Protein AF-A0A6A6Q3T5-F1 (afdb_monomer)

Sequence (100 aa):
MRSLRLYATFSRARSLKDKGPVLTLEQFLQKQRVLGFWREIMREVHKIPPSSTRQEMREFARTEFERNRHLKDLDHIRYLVATGKTQLDSMRRYVEQIAR

Mean predicted aligned error: 8.77 Å

Structure (mmCIF, N/CA/C/O backbone):
data_AF-A0A6A6Q3T5-F1
#
_entry.id   AF-A0A6A6Q3T5-F1
#
loop_
_atom_site.group_PDB
_atom_site.id
_atom_site.type_symbol
_atom_site.label_atom_id
_atom_site.label_alt_id
_atom_site.label_comp_id
_atom_site.label_asym_id
_atom_site.label_entity_id
_atom_site.label_seq_id
_atom_site.pdbx_PDB_ins_code
_atom_site.Cartn_x
_atom_site.Cartn_y
_atom_site.Cartn_z
_atom_site.occupancy
_atom_site.B_iso_or_equiv
_atom_site.auth_seq_id
_atom_site.auth_comp_id
_atom_site.auth_asym_id
_atom_site.auth_atom_id
_atom_site.pdbx_PDB_model_num
ATOM 1 N N . MET A 1 1 ? -4.846 -54.202 21.605 1.00 45.22 1 MET A N 1
ATOM 2 C CA . MET A 1 1 ? -4.486 -52.765 21.592 1.00 45.22 1 MET A CA 1
ATOM 3 C C . MET A 1 1 ? -5.281 -52.059 20.498 1.00 45.22 1 MET A C 1
ATOM 5 O O . MET A 1 1 ? -5.028 -52.306 19.327 1.00 45.22 1 MET A O 1
ATOM 9 N N . ARG A 1 2 ? -6.296 -51.253 20.846 1.00 45.62 2 ARG A N 1
ATOM 10 C CA . ARG A 1 2 ? -7.074 -50.481 19.859 1.00 45.62 2 ARG A CA 1
ATOM 11 C C . ARG A 1 2 ? -6.302 -49.209 19.502 1.00 45.62 2 ARG A C 1
ATOM 13 O O . ARG A 1 2 ? -6.173 -48.316 20.329 1.00 45.62 2 ARG A O 1
ATOM 20 N N . SER A 1 3 ? -5.772 -49.154 18.283 1.00 56.00 3 SER A N 1
ATOM 21 C CA . SER A 1 3 ? -5.197 -47.941 17.699 1.00 56.00 3 SER A CA 1
ATOM 22 C C . SER A 1 3 ? -6.325 -46.946 17.414 1.00 56.00 3 SER A C 1
ATOM 24 O O . SER A 1 3 ? -7.179 -47.195 16.563 1.00 56.00 3 SER A O 1
ATOM 26 N N . LEU A 1 4 ? -6.350 -45.831 18.145 1.00 57.62 4 LEU A N 1
ATOM 27 C CA . LEU A 1 4 ? -7.195 -44.687 17.816 1.00 57.62 4 LEU A CA 1
ATOM 28 C C . LEU A 1 4 ? -6.548 -43.947 16.640 1.00 57.62 4 LEU A C 1
ATOM 30 O O . LEU A 1 4 ? -5.618 -43.163 16.821 1.00 57.62 4 LEU A O 1
ATOM 34 N N . ARG A 1 5 ? -7.028 -44.208 15.421 1.00 60.28 5 ARG A N 1
ATOM 35 C CA . ARG A 1 5 ? -6.725 -43.364 14.259 1.00 60.28 5 ARG A CA 1
ATOM 36 C C . ARG A 1 5 ? -7.506 -42.058 14.398 1.00 60.28 5 ARG A C 1
ATOM 38 O O . ARG A 1 5 ? -8.712 -42.025 14.172 1.00 60.28 5 ARG A O 1
ATOM 45 N N . LEU A 1 6 ? -6.816 -40.994 14.794 1.00 57.84 6 LEU A N 1
ATOM 46 C CA . LEU A 1 6 ? -7.359 -39.638 14.805 1.00 57.84 6 LEU A CA 1
ATOM 47 C C . LEU A 1 6 ? -7.279 -39.074 13.382 1.00 57.84 6 LEU A C 1
ATOM 49 O O . LEU A 1 6 ? -6.192 -38.794 12.880 1.00 57.84 6 LEU A O 1
ATOM 53 N N . TYR A 1 7 ? -8.428 -38.932 12.723 1.00 51.47 7 TYR A N 1
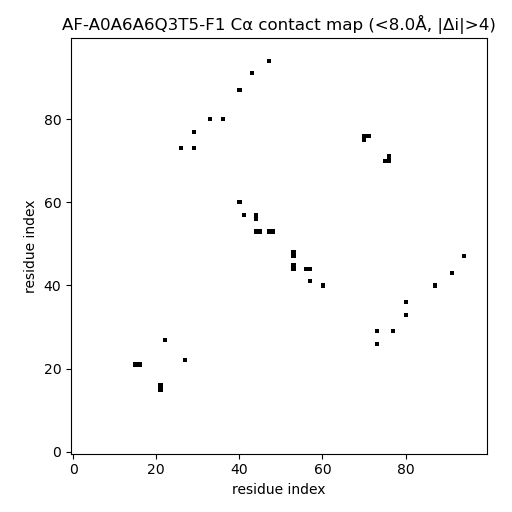ATOM 54 C CA . TYR A 1 7 ? -8.524 -38.222 11.451 1.00 51.47 7 TYR A CA 1
ATOM 55 C C . TYR A 1 7 ? -8.328 -36.717 11.681 1.00 51.47 7 TYR A C 1
ATOM 57 O O . TYR A 1 7 ? -8.727 -36.163 12.708 1.00 51.47 7 TYR A O 1
ATOM 65 N N . ALA A 1 8 ? -7.644 -36.071 10.739 1.00 64.50 8 ALA A N 1
ATOM 66 C CA . ALA A 1 8 ? -7.308 -34.658 10.779 1.00 64.50 8 ALA A CA 1
ATOM 67 C C . ALA A 1 8 ? -8.559 -33.789 10.997 1.00 64.50 8 ALA A C 1
ATOM 69 O O . ALA A 1 8 ? -9.418 -33.780 10.133 1.00 64.50 8 ALA A O 1
ATOM 70 N N . THR A 1 9 ? -8.622 -33.107 12.150 1.00 56.50 9 THR A N 1
ATOM 71 C CA . THR A 1 9 ? -9.223 -31.777 12.441 1.00 56.50 9 THR A CA 1
ATOM 72 C C . THR A 1 9 ? -9.550 -31.590 13.934 1.00 56.50 9 THR A C 1
ATOM 74 O O . THR A 1 9 ? -10.421 -30.803 14.286 1.00 56.50 9 THR A O 1
ATOM 77 N N . PHE A 1 10 ? -8.821 -32.204 14.872 1.00 55.28 10 PHE A N 1
ATOM 78 C CA . PHE A 1 10 ? -8.754 -31.638 16.229 1.00 55.28 10 PHE A CA 1
ATOM 79 C C . PHE A 1 10 ? -7.767 -30.465 16.247 1.00 55.28 10 PHE A C 1
ATOM 81 O O . PHE A 1 10 ? -6.758 -30.475 16.951 1.00 55.28 10 PHE A O 1
ATOM 88 N N . SER A 1 11 ? -8.036 -29.416 15.462 1.00 60.75 11 SER A N 1
ATOM 89 C CA . SER A 1 11 ? -7.438 -28.122 15.771 1.00 60.75 11 SER A CA 1
ATOM 90 C C . SER A 1 11 ? -8.080 -27.679 17.078 1.00 60.75 11 SER A C 1
ATOM 92 O O . SER A 1 11 ? -9.237 -27.261 17.069 1.00 60.75 11 SER A O 1
ATOM 94 N N . ARG A 1 12 ? -7.361 -27.823 18.201 1.00 59.81 12 ARG A N 1
ATOM 95 C CA . ARG A 1 12 ? -7.734 -27.247 19.500 1.00 59.81 12 ARG A CA 1
ATOM 96 C C . ARG A 1 12 ? -8.339 -25.874 19.226 1.00 59.81 12 AR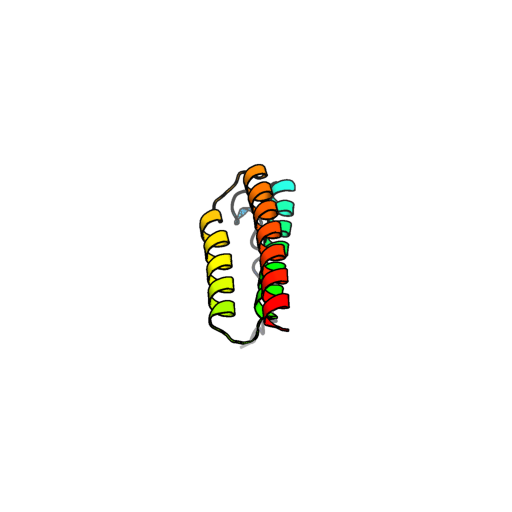G A C 1
ATOM 98 O O . ARG A 1 12 ? -7.649 -25.035 18.639 1.00 59.81 12 ARG A O 1
ATOM 105 N N . ALA A 1 13 ? -9.623 -25.697 19.536 1.00 61.34 13 ALA A N 1
ATOM 106 C CA . ALA A 1 13 ? -10.341 -24.458 19.281 1.00 61.34 13 ALA A CA 1
ATOM 107 C C . ALA A 1 13 ? -9.652 -23.359 20.094 1.00 61.34 13 ALA A C 1
ATOM 109 O O . ALA A 1 13 ? -9.916 -23.181 21.278 1.00 61.34 13 ALA A O 1
ATOM 110 N N . ARG A 1 14 ? -8.662 -22.698 19.486 1.00 60.81 14 ARG A N 1
ATOM 111 C CA . ARG A 1 14 ? -7.946 -21.587 20.101 1.00 60.81 14 ARG A CA 1
ATOM 112 C C . ARG A 1 14 ? -8.963 -20.473 20.231 1.00 60.81 14 ARG A C 1
ATOM 114 O O . ARG A 1 14 ? -9.437 -19.965 19.212 1.00 60.81 14 ARG A O 1
ATOM 121 N N . SER A 1 15 ? -9.316 -20.153 21.470 1.00 68.44 15 SER A N 1
ATOM 122 C CA . SER A 1 15 ? -10.259 -19.089 21.766 1.00 68.44 15 SER A CA 1
ATOM 123 C C . SER A 1 15 ? -9.747 -17.800 21.136 1.00 68.44 15 SER A C 1
ATOM 125 O O . SER A 1 15 ? -8.551 -17.510 21.171 1.00 68.44 15 SER A O 1
ATOM 127 N N . LEU A 1 16 ? -10.643 -16.997 20.561 1.00 65.25 16 LEU A N 1
ATOM 128 C CA . LEU A 1 16 ? -10.279 -15.660 20.085 1.00 65.25 16 LEU A CA 1
ATOM 129 C C . LEU A 1 16 ? -9.742 -14.787 21.233 1.00 65.25 16 LEU A C 1
ATOM 131 O O . LEU A 1 16 ? -8.954 -13.883 20.977 1.00 65.25 16 LEU A O 1
ATOM 135 N N . LYS A 1 17 ? -10.092 -15.118 22.487 1.00 64.81 17 LYS A N 1
ATOM 136 C CA . LYS A 1 17 ? -9.557 -14.483 23.700 1.00 64.81 17 LYS A CA 1
ATOM 137 C C . LYS A 1 17 ? -8.061 -14.754 23.914 1.00 64.81 17 LYS A C 1
ATOM 139 O O . LYS A 1 17 ? -7.387 -13.920 24.503 1.00 64.81 17 LYS A O 1
ATOM 144 N N . ASP A 1 18 ? -7.524 -15.851 23.374 1.00 70.75 18 ASP A N 1
ATOM 145 C CA . ASP A 1 18 ? -6.104 -16.218 23.517 1.00 70.75 18 ASP A CA 1
ATOM 146 C C . ASP A 1 18 ? -5.196 -15.480 22.514 1.00 70.75 18 ASP A C 1
ATOM 148 O O . ASP A 1 18 ? -3.977 -15.634 22.542 1.00 70.75 18 ASP A O 1
ATOM 152 N N . LYS A 1 19 ? -5.769 -14.702 21.580 1.00 69.56 19 LYS A N 1
ATOM 153 C CA . LYS A 1 19 ? -5.039 -14.058 20.470 1.00 69.56 19 LYS A CA 1
ATOM 154 C C . LYS A 1 19 ? -4.712 -12.577 20.698 1.00 69.56 19 LYS A C 1
ATOM 156 O O . LYS A 1 19 ? -4.269 -11.908 19.764 1.00 69.56 19 LYS A O 1
ATOM 161 N N . GLY A 1 20 ? -4.881 -12.084 21.925 1.00 71.88 20 GLY A N 1
ATOM 162 C CA . GLY A 1 20 ? -4.676 -10.679 22.273 1.00 71.88 20 GLY A CA 1
ATOM 163 C C . GLY A 1 20 ? -5.901 -9.806 21.965 1.00 71.88 20 GLY A C 1
ATOM 164 O O . GLY A 1 20 ? -6.987 -10.335 21.719 1.00 71.88 20 GLY A O 1
ATOM 165 N N . PRO A 1 21 ? -5.761 -8.469 22.013 1.00 78.88 21 PRO A N 1
ATOM 166 C CA . PRO A 1 21 ? -6.885 -7.556 21.840 1.00 78.88 21 PRO A CA 1
ATOM 167 C C . PRO A 1 21 ? -7.564 -7.758 20.482 1.00 78.88 21 PRO A C 1
ATOM 169 O O . PRO A 1 21 ? -6.915 -7.790 19.432 1.00 78.88 21 PRO A O 1
ATOM 172 N N . VAL A 1 22 ? -8.889 -7.903 20.521 1.00 83.19 22 VAL A N 1
ATOM 173 C CA . VAL A 1 22 ? -9.723 -8.053 19.327 1.00 83.19 22 VAL A CA 1
ATOM 174 C C . VAL A 1 22 ? -9.671 -6.747 18.536 1.00 83.19 22 VAL A C 1
ATOM 176 O O . VAL A 1 22 ? -9.886 -5.673 19.092 1.00 83.19 22 VAL A O 1
ATOM 179 N N . LEU A 1 23 ? -9.363 -6.839 17.240 1.00 87.44 23 LEU A N 1
ATOM 180 C CA . LEU A 1 23 ? -9.373 -5.680 16.348 1.00 87.44 23 LEU A CA 1
ATOM 181 C C . LEU A 1 23 ? -10.789 -5.110 16.249 1.00 87.44 23 LEU A C 1
ATOM 183 O O . LEU A 1 23 ? -11.757 -5.869 16.153 1.00 87.44 23 LEU A O 1
ATOM 187 N N . THR A 1 24 ? -10.905 -3.786 16.184 1.00 92.69 24 THR A N 1
ATOM 188 C CA . THR A 1 24 ? -12.170 -3.162 15.781 1.00 92.69 24 THR A CA 1
ATOM 189 C C . THR A 1 24 ? -12.519 -3.577 14.348 1.00 92.69 24 THR A C 1
ATOM 191 O O . THR A 1 24 ? -11.642 -3.963 13.565 1.00 92.69 24 THR A O 1
ATOM 194 N N . LEU A 1 25 ? -13.798 -3.482 13.971 1.00 93.62 25 LEU A N 1
ATOM 195 C CA . LEU A 1 25 ? -14.235 -3.769 12.599 1.00 93.62 25 LEU A CA 1
ATOM 196 C C . LEU A 1 25 ? -13.426 -2.961 11.572 1.00 93.62 25 LEU A C 1
ATOM 198 O O . LEU A 1 25 ? -12.991 -3.488 10.551 1.00 93.62 25 LEU A O 1
ATOM 202 N N . GLU A 1 26 ? -13.171 -1.692 11.872 1.00 94.69 26 GLU A N 1
ATOM 203 C CA . GLU A 1 26 ? -12.412 -0.793 11.011 1.00 94.69 26 GLU A CA 1
ATOM 204 C C . GLU A 1 26 ? -10.952 -1.237 10.847 1.00 94.69 26 GLU A C 1
ATOM 206 O O . GLU A 1 26 ? -10.452 -1.325 9.725 1.00 94.69 26 GLU A O 1
ATOM 211 N N . GLN A 1 27 ? -10.286 -1.611 11.945 1.00 93.69 27 GLN A N 1
ATOM 212 C CA . GLN A 1 27 ? -8.929 -2.162 11.911 1.00 93.69 27 GLN A CA 1
ATOM 213 C C . GLN A 1 27 ? -8.869 -3.482 11.135 1.00 93.69 27 GLN A C 1
ATOM 215 O O . GLN A 1 27 ? -7.920 -3.724 10.385 1.00 93.69 27 GLN A O 1
ATOM 220 N N . PHE A 1 28 ? -9.884 -4.335 11.285 1.00 93.75 28 PHE A N 1
ATOM 221 C CA . PHE A 1 28 ? -9.994 -5.587 10.543 1.00 93.75 28 PHE A CA 1
ATOM 222 C C . PHE A 1 28 ? -10.116 -5.341 9.033 1.00 93.75 28 PHE A C 1
ATOM 224 O O . PHE A 1 28 ? -9.338 -5.899 8.252 1.00 93.75 28 PHE A O 1
ATOM 231 N N . LEU A 1 29 ? -11.036 -4.466 8.621 1.00 95.62 29 LEU A N 1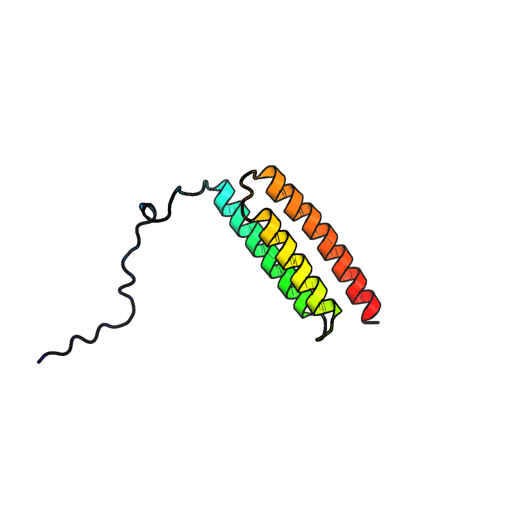
ATOM 232 C CA . LEU A 1 29 ? -11.226 -4.104 7.216 1.00 95.62 29 LEU A CA 1
ATOM 233 C C . LEU A 1 29 ? -9.977 -3.431 6.638 1.00 95.62 29 LEU A C 1
ATOM 235 O O . LEU A 1 29 ? -9.553 -3.756 5.527 1.00 95.62 29 LEU A O 1
ATOM 239 N N . GLN A 1 30 ? -9.334 -2.542 7.398 1.00 95.88 30 GLN A N 1
ATOM 240 C CA . GLN A 1 30 ? -8.101 -1.896 6.961 1.00 95.88 30 GLN A CA 1
ATOM 241 C C . GLN A 1 30 ? -6.970 -2.916 6.777 1.00 95.88 30 GLN A C 1
ATOM 243 O O . GLN A 1 30 ? -6.270 -2.877 5.765 1.00 95.88 30 GLN A O 1
ATOM 248 N N . LYS A 1 31 ? -6.833 -3.897 7.678 1.00 94.88 31 LYS A N 1
ATOM 249 C CA . LYS A 1 31 ? -5.870 -4.997 7.521 1.00 94.88 31 LYS A CA 1
ATOM 250 C C . LYS A 1 31 ? -6.134 -5.807 6.250 1.00 94.88 31 LYS A C 1
ATOM 252 O O . LYS A 1 31 ? -5.189 -6.133 5.532 1.00 94.88 31 LYS A O 1
ATOM 257 N N . GLN A 1 32 ? -7.396 -6.109 5.937 1.00 96.56 32 GLN A N 1
ATOM 258 C CA . GLN A 1 32 ? -7.745 -6.789 4.685 1.00 96.56 32 GLN A CA 1
ATOM 259 C C . GLN A 1 32 ? -7.351 -5.966 3.451 1.00 96.56 32 GLN A C 1
ATOM 261 O O . GLN A 1 32 ? -6.802 -6.531 2.504 1.00 96.56 32 GLN A O 1
ATOM 266 N N . ARG A 1 33 ? -7.565 -4.643 3.471 1.00 96.62 33 ARG A N 1
ATOM 267 C CA . ARG A 1 33 ? -7.150 -3.735 2.386 1.00 96.62 33 ARG A CA 1
ATOM 268 C C . ARG A 1 33 ? -5.634 -3.734 2.191 1.00 96.62 33 ARG A C 1
ATOM 270 O O . ARG A 1 33 ? -5.180 -3.898 1.064 1.00 96.62 33 ARG A O 1
ATOM 277 N N . VAL A 1 34 ? -4.862 -3.635 3.274 1.00 98.00 34 VAL A N 1
ATOM 278 C CA . VAL A 1 34 ? -3.387 -3.686 3.234 1.00 98.00 34 VAL A CA 1
ATOM 279 C C . VAL A 1 34 ? -2.895 -5.021 2.662 1.00 98.00 34 VAL A C 1
ATOM 281 O O . VAL A 1 34 ? -2.031 -5.038 1.790 1.00 98.00 34 VAL A O 1
ATOM 284 N N . LEU A 1 35 ? -3.482 -6.148 3.078 1.00 97.81 35 LEU A N 1
ATOM 285 C CA . LEU A 1 35 ? -3.140 -7.470 2.532 1.00 97.81 35 LEU A CA 1
ATOM 286 C C . LEU A 1 35 ? -3.563 -7.643 1.066 1.00 97.81 35 LEU A C 1
ATOM 288 O O . LEU A 1 35 ? -2.909 -8.356 0.303 1.00 97.81 35 LEU A O 1
ATOM 292 N N . GLY A 1 36 ? -4.681 -7.039 0.662 1.00 98.19 36 GLY A N 1
ATOM 293 C CA . GLY A 1 36 ? -5.086 -6.955 -0.740 1.00 98.19 36 GLY A CA 1
ATOM 294 C C . GLY A 1 36 ? -4.045 -6.211 -1.569 1.00 98.19 36 GLY A C 1
ATOM 295 O O . GLY A 1 36 ? -3.592 -6.734 -2.583 1.00 98.19 36 GLY A O 1
ATOM 296 N N . PHE A 1 37 ? -3.610 -5.057 -1.069 1.00 98.19 37 PHE A N 1
ATOM 297 C CA . PHE A 1 37 ? -2.621 -4.210 -1.719 1.00 98.19 37 PHE A CA 1
ATOM 298 C C . PHE A 1 37 ? -1.241 -4.880 -1.823 1.00 98.19 37 PHE A C 1
ATOM 300 O O . PHE A 1 37 ? -0.667 -4.920 -2.905 1.00 98.19 37 PHE A O 1
ATOM 307 N N . TRP A 1 38 ? -0.753 -5.531 -0.760 1.00 98.19 38 TRP A N 1
ATOM 308 C CA . TRP A 1 38 ? 0.473 -6.343 -0.820 1.00 98.19 38 TRP A CA 1
ATOM 309 C C . TRP A 1 38 ? 0.429 -7.384 -1.948 1.00 98.19 38 TRP A C 1
ATOM 311 O O . TRP A 1 38 ? 1.366 -7.515 -2.735 1.00 98.19 38 TRP A O 1
ATOM 321 N N . ARG A 1 39 ? -0.682 -8.127 -2.048 1.00 98.31 39 ARG A N 1
ATOM 322 C CA . ARG A 1 39 ? -0.855 -9.145 -3.093 1.00 98.31 39 ARG A CA 1
ATOM 323 C C . ARG A 1 39 ? -0.891 -8.528 -4.486 1.00 98.31 39 ARG A C 1
ATOM 325 O O . ARG A 1 39 ? -0.380 -9.146 -5.411 1.00 98.31 39 ARG A O 1
ATOM 332 N N . GLU A 1 40 ? -1.490 -7.351 -4.638 1.00 97.81 40 GLU A N 1
ATOM 333 C CA . GLU A 1 40 ? -1.477 -6.607 -5.898 1.00 97.81 40 GLU A CA 1
ATOM 334 C C . GLU A 1 40 ? -0.047 -6.255 -6.316 1.00 97.81 40 GLU A C 1
ATOM 336 O O . GLU A 1 40 ? 0.361 -6.649 -7.406 1.00 97.81 40 GLU A O 1
ATOM 341 N N . ILE A 1 41 ? 0.742 -5.637 -5.429 1.00 97.62 41 ILE A N 1
ATOM 342 C CA . ILE A 1 41 ? 2.147 -5.297 -5.704 1.00 97.62 41 ILE A CA 1
ATOM 343 C C . ILE A 1 41 ? 2.927 -6.544 -6.124 1.00 97.62 41 ILE A C 1
ATOM 345 O O . ILE A 1 41 ? 3.599 -6.539 -7.150 1.00 97.62 41 ILE A O 1
ATOM 349 N N . MET A 1 42 ? 2.811 -7.645 -5.374 1.00 97.50 42 MET A N 1
ATOM 350 C CA . MET A 1 42 ? 3.536 -8.877 -5.697 1.00 97.50 42 MET A CA 1
ATOM 351 C C . MET A 1 42 ? 3.128 -9.465 -7.052 1.00 97.50 42 MET A C 1
ATOM 353 O O . MET A 1 42 ? 3.973 -10.036 -7.737 1.00 97.50 42 MET A O 1
ATOM 357 N N . ARG A 1 43 ? 1.861 -9.339 -7.470 1.00 96.44 43 ARG A N 1
ATOM 358 C CA . ARG A 1 43 ? 1.446 -9.755 -8.820 1.00 96.44 43 ARG A CA 1
ATOM 359 C C . ARG A 1 43 ? 2.096 -8.894 -9.892 1.00 96.44 43 ARG A C 1
ATOM 361 O O . ARG A 1 43 ? 2.578 -9.453 -10.867 1.00 96.44 43 ARG A O 1
ATOM 368 N N . GLU A 1 44 ? 2.125 -7.575 -9.713 1.00 94.94 44 GLU A N 1
ATOM 369 C CA . GLU A 1 44 ? 2.767 -6.663 -10.668 1.00 94.94 44 GLU A CA 1
ATOM 370 C C . GLU A 1 44 ? 4.271 -6.916 -10.771 1.00 94.94 44 GLU A C 1
ATOM 372 O O . GLU A 1 44 ? 4.796 -7.058 -11.870 1.00 94.94 44 GLU A O 1
ATOM 377 N N . VAL A 1 45 ? 4.955 -7.080 -9.637 1.00 94.81 45 VAL A N 1
ATOM 378 C CA . VAL A 1 45 ? 6.387 -7.403 -9.612 1.00 94.81 45 VAL A CA 1
ATOM 379 C C . VAL A 1 45 ? 6.674 -8.721 -10.338 1.00 94.81 45 VAL A C 1
ATOM 381 O O . VAL A 1 45 ? 7.651 -8.819 -11.073 1.00 94.81 45 VAL A O 1
ATOM 384 N N . HIS A 1 46 ? 5.820 -9.740 -10.197 1.00 93.38 46 HIS A N 1
ATOM 385 C CA . HIS A 1 46 ? 6.009 -11.014 -10.899 1.00 93.38 46 HIS A CA 1
ATOM 386 C C . HIS A 1 46 ? 5.728 -10.963 -12.410 1.00 93.38 46 HIS A C 1
ATOM 388 O O . HIS A 1 46 ? 6.111 -11.909 -13.096 1.00 93.38 46 HIS A O 1
ATOM 394 N N . LYS A 1 47 ? 5.111 -9.897 -12.946 1.00 92.44 47 LYS A N 1
ATOM 395 C CA . LYS A 1 47 ? 5.005 -9.702 -14.406 1.00 92.44 47 LYS A CA 1
ATOM 396 C C . LYS A 1 47 ? 6.355 -9.362 -15.039 1.00 92.44 47 LYS A C 1
ATOM 398 O O . LYS A 1 47 ? 6.544 -9.596 -16.227 1.00 92.44 47 LYS A O 1
ATOM 403 N N . ILE A 1 48 ? 7.287 -8.825 -14.254 1.00 90.62 48 ILE A N 1
ATOM 404 C CA . ILE A 1 48 ? 8.643 -8.522 -14.706 1.00 90.62 48 ILE A CA 1
ATOM 405 C C . ILE A 1 48 ? 9.392 -9.855 -14.874 1.00 90.62 48 ILE A C 1
ATOM 407 O O . ILE A 1 48 ? 9.375 -10.683 -13.949 1.00 90.62 48 ILE A O 1
ATOM 411 N N . PRO A 1 49 ? 10.066 -10.095 -16.016 1.00 91.56 49 PRO A N 1
ATOM 412 C CA . PRO A 1 49 ? 10.945 -11.248 -16.176 1.00 91.56 49 PRO A CA 1
ATOM 413 C C . PRO A 1 49 ? 12.009 -11.315 -15.067 1.00 91.56 49 PRO A C 1
ATOM 415 O O . PRO A 1 49 ? 12.310 -10.301 -14.435 1.00 91.56 49 PRO A O 1
ATOM 418 N N . PRO A 1 50 ? 12.596 -12.491 -14.786 1.00 93.75 50 PRO A N 1
ATOM 419 C CA . PRO A 1 50 ? 13.694 -12.598 -13.829 1.00 93.75 50 PRO A CA 1
ATOM 420 C C . PRO A 1 50 ? 14.839 -11.619 -14.146 1.00 93.75 50 PRO A C 1
ATOM 422 O O . PRO A 1 50 ? 15.548 -11.789 -15.131 1.00 93.75 50 PRO A O 1
ATOM 425 N N . SER A 1 51 ? 15.002 -10.593 -13.308 1.00 92.88 51 SER A N 1
ATOM 426 C CA . SER A 1 51 ? 15.998 -9.525 -13.457 1.00 92.88 51 SER A CA 1
ATOM 427 C C . SER A 1 51 ? 16.361 -8.922 -12.094 1.00 92.88 51 SER A C 1
ATOM 429 O O . SER A 1 51 ? 15.642 -9.134 -11.108 1.00 92.88 51 SER A O 1
ATOM 431 N N . SER A 1 52 ? 17.448 -8.143 -12.037 1.00 92.75 52 SER A N 1
ATOM 432 C CA . SER A 1 52 ? 17.799 -7.343 -10.853 1.00 92.75 52 SER A CA 1
ATOM 433 C C . SER A 1 52 ? 16.674 -6.376 -10.485 1.00 92.75 52 SER A C 1
ATOM 435 O O . SER A 1 52 ? 16.268 -6.328 -9.329 1.00 92.75 52 SER A O 1
ATOM 437 N N . THR A 1 53 ? 16.059 -5.723 -11.476 1.00 90.75 53 THR A N 1
ATOM 438 C CA . THR A 1 53 ? 14.913 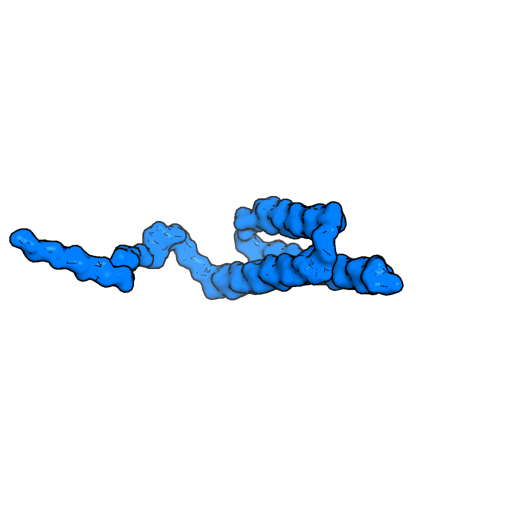-4.819 -11.286 1.00 90.7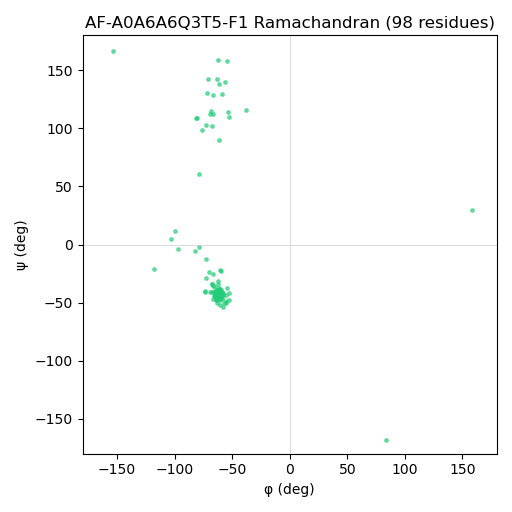5 53 THR A CA 1
ATOM 439 C C . THR A 1 53 ? 13.752 -5.502 -10.566 1.00 90.75 53 THR A C 1
ATOM 441 O O . THR A 1 53 ? 13.175 -4.939 -9.637 1.00 90.75 53 THR A O 1
ATOM 444 N N . ARG A 1 54 ? 13.418 -6.748 -10.936 1.00 94.06 54 ARG A N 1
ATOM 445 C CA . ARG A 1 54 ? 12.366 -7.511 -10.247 1.00 94.06 54 ARG A CA 1
ATOM 446 C C . ARG A 1 54 ? 12.705 -7.738 -8.774 1.00 94.06 54 ARG A C 1
ATOM 448 O O . ARG A 1 54 ? 11.823 -7.661 -7.917 1.00 94.06 54 ARG A O 1
ATOM 455 N N . GLN A 1 55 ? 13.963 -8.067 -8.486 1.00 95.88 55 GLN A N 1
ATOM 456 C CA . GLN A 1 55 ? 14.428 -8.295 -7.122 1.00 95.88 55 GLN A CA 1
ATOM 457 C C . GLN A 1 55 ? 14.401 -7.000 -6.306 1.00 95.88 55 GLN A C 1
ATOM 459 O O . GLN A 1 55 ? 13.844 -6.996 -5.211 1.00 95.88 55 GLN A O 1
ATOM 464 N N . GLU A 1 56 ? 14.915 -5.905 -6.858 1.00 93.69 56 GLU A N 1
ATOM 465 C CA . GLU A 1 56 ? 14.927 -4.584 -6.225 1.00 93.69 56 GLU A CA 1
ATOM 466 C C . GLU A 1 56 ? 13.513 -4.104 -5.887 1.00 93.69 56 GLU A C 1
ATOM 468 O O . GLU A 1 56 ? 13.247 -3.720 -4.750 1.00 93.69 56 GLU A O 1
ATOM 473 N N . MET A 1 57 ? 12.567 -4.210 -6.827 1.00 93.88 57 MET A N 1
ATOM 474 C CA . MET A 1 57 ? 11.173 -3.815 -6.590 1.00 93.88 57 MET A CA 1
ATOM 475 C C . MET A 1 57 ? 10.502 -4.661 -5.504 1.00 93.88 57 MET A C 1
ATOM 477 O O . MET A 1 57 ? 9.754 -4.141 -4.671 1.00 93.88 57 MET A O 1
ATOM 481 N N . ARG A 1 58 ? 10.781 -5.970 -5.479 1.00 96.06 58 ARG A N 1
ATOM 482 C CA . ARG A 1 58 ? 10.288 -6.866 -4.427 1.00 96.06 58 ARG A CA 1
ATOM 483 C C . ARG A 1 58 ? 10.848 -6.485 -3.057 1.00 96.06 58 ARG A C 1
ATOM 485 O O . ARG A 1 58 ? 10.089 -6.443 -2.088 1.00 96.06 58 ARG A O 1
ATOM 492 N N . GLU A 1 59 ? 12.155 -6.255 -2.975 1.00 97.38 59 GLU A N 1
ATOM 493 C CA . GLU A 1 59 ? 12.860 -5.920 -1.734 1.00 97.38 59 GLU A CA 1
ATOM 494 C C . GLU A 1 59 ? 12.395 -4.564 -1.192 1.00 97.38 59 GLU A C 1
ATOM 496 O O . GLU A 1 59 ? 12.089 -4.439 -0.005 1.00 97.38 59 GLU A O 1
ATOM 501 N N . PHE A 1 60 ? 12.243 -3.576 -2.078 1.00 95.75 60 PHE A N 1
ATOM 502 C CA . PHE A 1 60 ? 11.708 -2.259 -1.751 1.00 95.75 60 PHE A CA 1
ATOM 503 C C . PHE A 1 60 ? 10.303 -2.362 -1.151 1.00 95.75 60 PHE A C 1
ATOM 505 O O . PHE A 1 60 ? 10.074 -1.915 -0.027 1.00 95.75 60 PHE A O 1
ATOM 512 N N . ALA A 1 61 ? 9.377 -3.036 -1.845 1.00 96.88 61 ALA A N 1
ATOM 513 C CA . ALA A 1 61 ? 8.017 -3.219 -1.346 1.00 96.88 61 ALA A CA 1
ATOM 514 C C . ALA A 1 61 ? 8.007 -3.929 0.015 1.00 96.88 61 ALA A C 1
ATOM 516 O O . ALA A 1 61 ? 7.295 -3.522 0.929 1.00 96.88 61 ALA A O 1
ATOM 517 N N . ARG A 1 62 ? 8.818 -4.979 0.184 1.00 97.88 62 ARG A N 1
ATOM 518 C CA . ARG A 1 62 ? 8.920 -5.688 1.463 1.00 97.88 62 ARG A CA 1
ATOM 519 C C . ARG A 1 62 ? 9.411 -4.772 2.583 1.00 97.88 62 ARG A C 1
ATOM 521 O O . ARG A 1 62 ? 8.823 -4.772 3.662 1.00 97.88 62 ARG A O 1
ATOM 528 N N . THR A 1 63 ? 10.456 -3.998 2.316 1.00 98.12 63 THR A N 1
ATOM 529 C CA . THR A 1 63 ? 11.064 -3.078 3.283 1.00 98.12 63 THR A CA 1
ATOM 530 C C . THR A 1 63 ? 10.062 -2.027 3.751 1.00 98.12 63 THR A C 1
ATOM 532 O O . THR A 1 63 ? 9.945 -1.790 4.952 1.00 98.12 63 THR A O 1
ATOM 535 N N . GLU A 1 64 ? 9.276 -1.456 2.836 1.00 97.25 64 GLU A N 1
ATOM 536 C CA . GLU A 1 64 ? 8.255 -0.461 3.181 1.00 97.25 64 GLU A CA 1
ATOM 537 C C . GLU A 1 64 ? 7.139 -1.046 4.060 1.00 97.25 64 GLU A C 1
ATOM 539 O O . GLU A 1 64 ? 6.706 -0.411 5.025 1.00 97.25 64 GLU A O 1
ATOM 544 N N . PHE A 1 65 ? 6.698 -2.280 3.793 1.00 97.69 65 PHE A N 1
ATOM 545 C CA . PHE A 1 65 ? 5.697 -2.943 4.635 1.00 97.69 65 PHE A CA 1
ATOM 546 C C . PHE A 1 65 ? 6.256 -3.311 6.016 1.00 97.69 65 PHE A C 1
ATOM 548 O O . PHE A 1 65 ? 5.567 -3.116 7.018 1.00 97.69 65 PHE A O 1
ATOM 555 N N . GLU A 1 66 ? 7.493 -3.807 6.097 1.00 97.56 66 GLU A N 1
ATOM 556 C CA . GLU A 1 66 ? 8.127 -4.144 7.379 1.00 97.56 66 GLU A CA 1
ATOM 557 C C . GLU A 1 66 ? 8.403 -2.896 8.225 1.00 97.56 66 GLU A C 1
ATOM 559 O O . GLU A 1 66 ? 8.107 -2.904 9.421 1.00 97.56 66 GLU A O 1
ATOM 564 N N . ARG A 1 67 ? 8.867 -1.794 7.616 1.00 97.06 67 ARG A N 1
ATOM 565 C CA . ARG A 1 67 ? 9.078 -0.505 8.302 1.00 97.06 67 ARG A CA 1
ATOM 566 C C . ARG A 1 67 ? 7.809 -0.023 9.008 1.00 97.06 67 ARG A C 1
ATOM 568 O O . ARG A 1 67 ? 7.878 0.514 10.109 1.00 97.06 67 ARG A O 1
ATOM 575 N N . ASN A 1 68 ? 6.649 -0.246 8.393 1.00 96.62 68 ASN A N 1
ATOM 576 C CA . ASN A 1 68 ? 5.364 0.278 8.853 1.00 96.62 68 ASN A CA 1
ATOM 577 C C . ASN A 1 68 ? 4.477 -0.762 9.565 1.00 96.62 68 ASN A C 1
ATOM 579 O O . ASN A 1 68 ? 3.345 -0.460 9.946 1.00 96.62 68 ASN A O 1
ATOM 583 N N . ARG A 1 69 ? 4.967 -1.989 9.796 1.00 95.25 69 ARG A N 1
ATOM 584 C CA . ARG A 1 69 ? 4.161 -3.121 10.303 1.00 95.25 69 ARG A CA 1
ATOM 585 C C . ARG A 1 69 ? 3.525 -2.905 11.681 1.00 95.25 69 ARG A C 1
ATOM 587 O O . ARG A 1 69 ? 2.578 -3.603 12.046 1.00 95.25 69 ARG A O 1
ATOM 594 N N . HIS A 1 70 ? 4.084 -1.987 12.466 1.00 94.56 70 HIS A N 1
ATOM 595 C CA . HIS A 1 70 ? 3.653 -1.689 13.830 1.00 94.56 70 HIS A CA 1
ATOM 596 C C . HIS A 1 70 ? 2.718 -0.480 13.924 1.00 94.56 70 HIS A C 1
ATOM 598 O O . HIS A 1 70 ? 2.206 -0.213 15.012 1.00 94.56 70 HIS A O 1
ATOM 604 N N . LEU A 1 71 ? 2.450 0.214 12.811 1.00 94.75 71 LEU A N 1
ATOM 605 C CA . LEU A 1 71 ? 1.524 1.341 12.799 1.00 94.75 71 LEU A CA 1
ATOM 606 C C . LEU A 1 71 ? 0.111 0.898 13.197 1.00 94.75 71 LEU A C 1
ATOM 608 O O . LEU A 1 71 ? -0.379 -0.164 12.802 1.00 94.75 71 LEU A O 1
ATOM 612 N N . LYS A 1 72 ? -0.533 1.729 14.018 1.00 92.19 72 LYS A N 1
ATOM 613 C CA . LYS A 1 72 ? -1.901 1.526 14.519 1.00 92.19 72 LYS A CA 1
ATOM 614 C C . LYS A 1 72 ? -2.863 2.623 14.079 1.00 92.19 72 LYS A C 1
ATOM 616 O O . LYS A 1 72 ? -4.067 2.382 14.075 1.00 92.19 72 LYS A O 1
ATOM 621 N N . ASP A 1 73 ? -2.330 3.784 13.713 1.00 95.88 73 ASP A N 1
ATOM 622 C CA . ASP A 1 73 ? -3.096 4.911 13.198 1.00 95.88 73 ASP A CA 1
ATOM 623 C C . ASP A 1 73 ? -3.667 4.570 11.815 1.00 95.88 73 ASP A C 1
ATOM 625 O O . ASP A 1 73 ? -2.933 4.338 10.851 1.00 95.88 73 ASP A O 1
ATOM 629 N N . LEU A 1 74 ? -4.994 4.505 11.740 1.00 95.69 74 LEU A N 1
ATOM 630 C CA . LEU A 1 74 ? -5.710 4.127 10.531 1.00 95.69 74 LEU A CA 1
ATOM 631 C C . LEU A 1 74 ? -5.570 5.170 9.428 1.00 95.69 74 LEU A C 1
ATOM 633 O O . LEU A 1 74 ? -5.499 4.780 8.261 1.00 95.69 74 LEU A O 1
ATOM 637 N N . ASP A 1 75 ? -5.493 6.454 9.768 1.00 97.12 75 ASP A N 1
ATOM 638 C CA . ASP A 1 75 ? -5.388 7.523 8.777 1.00 97.12 75 ASP A CA 1
ATOM 639 C C . ASP A 1 75 ? -3.999 7.541 8.158 1.00 97.12 75 ASP A C 1
ATOM 641 O O . ASP A 1 75 ? -3.867 7.580 6.932 1.00 97.12 75 ASP A O 1
ATOM 645 N N . HIS A 1 76 ? -2.964 7.337 8.972 1.00 97.62 76 HIS A N 1
ATOM 646 C CA . HIS A 1 76 ? -1.614 7.132 8.462 1.00 97.62 76 HIS A CA 1
ATOM 647 C C . HIS A 1 76 ? -1.531 5.867 7.587 1.00 97.62 76 HIS A C 1
ATOM 649 O O . HIS A 1 76 ? -0.995 5.907 6.479 1.00 97.62 76 HIS A O 1
ATOM 655 N N . ILE A 1 77 ? -2.125 4.741 8.002 1.00 97.81 77 ILE A N 1
ATOM 656 C CA . ILE A 1 77 ? -2.139 3.525 7.168 1.00 97.81 77 ILE A CA 1
ATOM 657 C C . ILE A 1 77 ? -2.851 3.783 5.830 1.00 97.81 77 ILE A C 1
ATOM 659 O O . ILE A 1 77 ? -2.385 3.322 4.786 1.00 97.81 77 ILE A O 1
ATOM 663 N N . ARG A 1 78 ? -3.974 4.509 5.826 1.00 97.38 78 ARG A N 1
ATOM 664 C CA . ARG A 1 78 ? -4.698 4.875 4.596 1.00 97.38 78 ARG A CA 1
ATOM 665 C C . ARG A 1 78 ? -3.850 5.750 3.689 1.00 97.38 78 ARG A C 1
ATOM 667 O O . ARG A 1 78 ? -3.791 5.473 2.492 1.00 97.38 78 ARG A O 1
ATOM 674 N N . TYR A 1 79 ? -3.181 6.746 4.260 1.00 97.94 79 TYR A N 1
ATOM 675 C CA . TYR A 1 79 ? -2.248 7.604 3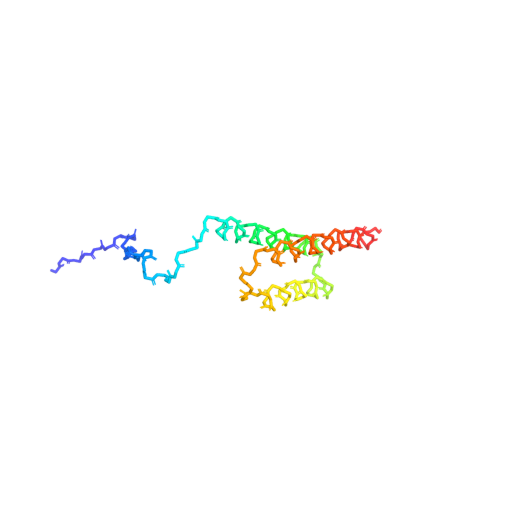.545 1.00 97.94 79 TYR A CA 1
ATOM 676 C C . TYR A 1 79 ? -1.131 6.784 2.887 1.00 97.94 79 TYR A C 1
ATOM 678 O O . TYR A 1 79 ? -0.930 6.891 1.681 1.00 97.94 79 TYR A O 1
ATOM 686 N N . LEU A 1 80 ? -0.474 5.886 3.627 1.00 97.94 80 LEU A N 1
ATOM 687 C CA . LEU A 1 80 ? 0.586 5.032 3.077 1.00 97.94 80 LEU A CA 1
ATOM 688 C C . LEU A 1 80 ? 0.081 4.122 1.956 1.00 97.94 80 LEU A C 1
ATOM 690 O O . LEU A 1 80 ? 0.767 3.948 0.952 1.00 97.94 80 LEU A O 1
ATOM 694 N N . VAL A 1 81 ? -1.126 3.565 2.088 1.00 97.62 81 VAL A N 1
ATOM 695 C CA . VAL A 1 81 ? -1.738 2.767 1.016 1.00 97.62 81 VAL A CA 1
ATOM 696 C C . VAL A 1 81 ? -2.017 3.627 -0.221 1.00 97.62 81 VAL A C 1
ATOM 698 O O . VAL A 1 81 ? -1.775 3.168 -1.334 1.00 97.62 81 VAL A O 1
ATOM 701 N N . ALA A 1 82 ? -2.509 4.857 -0.058 1.00 97.44 82 ALA A N 1
ATOM 702 C CA . ALA A 1 82 ? -2.741 5.770 -1.177 1.00 97.44 82 ALA A CA 1
ATOM 703 C C . ALA A 1 82 ? -1.426 6.145 -1.880 1.00 97.44 82 ALA A C 1
ATOM 705 O O . ALA A 1 82 ? -1.318 6.004 -3.097 1.00 97.44 82 ALA A O 1
ATOM 706 N N . THR A 1 83 ? -0.402 6.519 -1.113 1.00 97.62 83 THR A N 1
ATOM 707 C CA . THR A 1 83 ? 0.943 6.814 -1.623 1.00 97.62 83 THR A CA 1
ATOM 708 C C . THR A 1 83 ? 1.546 5.612 -2.347 1.00 97.62 83 THR A C 1
ATOM 710 O O . THR A 1 83 ? 2.051 5.746 -3.461 1.00 97.62 83 THR A O 1
ATOM 713 N N . GLY A 1 84 ? 1.434 4.417 -1.764 1.00 97.38 84 GLY A N 1
ATOM 714 C CA . GLY A 1 84 ? 1.914 3.183 -2.377 1.00 97.38 84 GLY A CA 1
ATOM 715 C C . GLY A 1 84 ? 1.217 2.866 -3.702 1.00 97.38 84 GLY A C 1
ATOM 71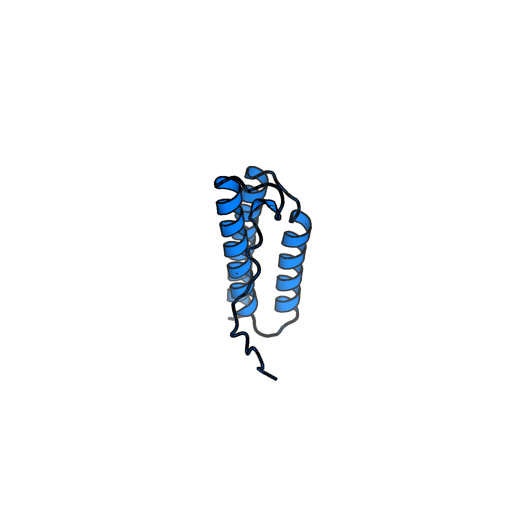6 O O . GLY A 1 84 ? 1.869 2.393 -4.630 1.00 97.38 84 GLY A O 1
ATOM 717 N N . LYS A 1 85 ? -0.090 3.133 -3.834 1.00 97.19 85 LYS A N 1
ATOM 718 C CA . LYS A 1 85 ? -0.806 2.954 -5.110 1.00 97.19 85 LYS A CA 1
ATOM 719 C C . LYS A 1 85 ? -0.238 3.857 -6.204 1.00 97.19 85 LYS A C 1
ATOM 721 O O . LYS A 1 85 ? 0.049 3.375 -7.293 1.00 97.19 85 LYS A O 1
ATOM 726 N N . THR A 1 86 ? 0.022 5.125 -5.891 1.00 97.44 86 THR A N 1
ATOM 727 C CA . THR A 1 86 ? 0.656 6.065 -6.830 1.00 97.44 86 THR A CA 1
ATOM 728 C C . THR A 1 86 ? 2.056 5.604 -7.257 1.00 97.44 86 THR A C 1
ATOM 730 O O . THR A 1 86 ? 2.432 5.731 -8.428 1.00 97.44 86 THR A O 1
ATOM 733 N N . GLN A 1 87 ? 2.830 5.035 -6.326 1.00 95.75 87 GLN A N 1
ATOM 734 C CA . GLN A 1 87 ? 4.135 4.436 -6.629 1.00 95.75 87 GLN A CA 1
ATOM 735 C C . GLN A 1 87 ? 3.992 3.211 -7.543 1.00 95.75 87 GLN A C 1
ATOM 737 O O . GLN A 1 87 ? 4.721 3.099 -8.527 1.00 95.75 87 GLN A O 1
ATOM 742 N N . LEU A 1 88 ? 3.022 2.331 -7.271 1.00 95.75 88 LEU A N 1
ATOM 743 C CA . LEU A 1 88 ? 2.751 1.145 -8.084 1.00 95.75 88 LEU A CA 1
ATOM 744 C C . LEU A 1 88 ? 2.329 1.506 -9.514 1.00 95.75 88 LEU A C 1
ATOM 746 O O . LEU A 1 88 ? 2.800 0.890 -10.467 1.00 95.75 88 LEU A O 1
ATOM 750 N N . ASP A 1 89 ? 1.490 2.524 -9.689 1.00 95.81 89 ASP A N 1
ATOM 751 C CA . ASP A 1 89 ? 1.075 2.974 -11.022 1.00 95.81 89 ASP A CA 1
ATOM 752 C C . ASP A 1 89 ? 2.240 3.583 -11.810 1.00 95.81 89 ASP A C 1
ATOM 754 O O . ASP A 1 89 ? 2.368 3.379 -13.017 1.00 95.81 89 ASP A O 1
ATOM 758 N N . SER A 1 90 ? 3.148 4.282 -11.127 1.00 93.44 90 SER A N 1
ATOM 759 C CA . SER A 1 90 ? 4.389 4.766 -11.742 1.00 93.44 90 SER A CA 1
ATOM 760 C C . SER 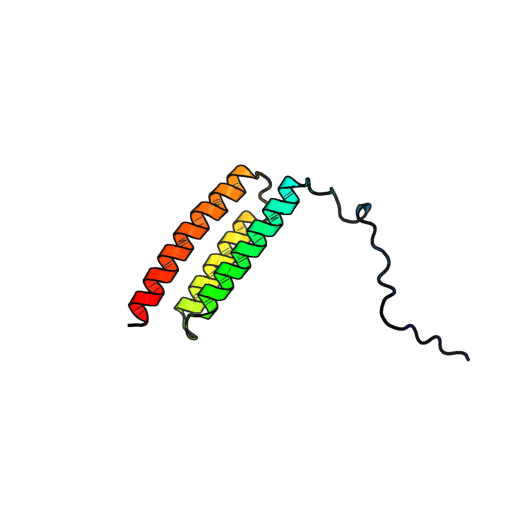A 1 90 ? 5.314 3.614 -12.140 1.00 93.44 90 SER A C 1
ATOM 762 O O . SER A 1 90 ? 5.864 3.625 -13.240 1.00 93.44 90 SER A O 1
ATOM 764 N N . MET A 1 91 ? 5.416 2.587 -11.294 1.00 91.38 91 MET A N 1
ATOM 765 C CA . MET A 1 91 ? 6.162 1.361 -11.576 1.00 91.38 91 MET A CA 1
ATOM 766 C C . MET A 1 91 ? 5.615 0.631 -12.810 1.00 91.38 91 MET A C 1
ATOM 768 O O . MET A 1 91 ? 6.391 0.241 -13.678 1.00 91.38 91 MET A O 1
ATOM 772 N N . ARG A 1 92 ? 4.286 0.484 -12.921 1.00 92.00 92 ARG A N 1
ATOM 773 C CA . ARG A 1 92 ? 3.620 -0.137 -14.081 1.00 92.00 92 ARG A CA 1
ATOM 774 C C . ARG A 1 92 ? 4.007 0.556 -15.384 1.00 92.00 92 ARG A C 1
ATOM 776 O O . ARG A 1 92 ? 4.482 -0.105 -16.302 1.00 92.00 92 ARG A O 1
ATOM 783 N N . ARG A 1 93 ? 3.901 1.888 -15.424 1.00 91.44 93 ARG A N 1
ATOM 784 C CA . ARG A 1 93 ? 4.287 2.691 -16.596 1.00 91.44 93 ARG A CA 1
ATOM 785 C C . ARG A 1 93 ? 5.757 2.511 -16.973 1.00 91.44 93 ARG A C 1
ATOM 787 O O . ARG A 1 93 ? 6.070 2.409 -18.152 1.00 91.44 93 ARG A O 1
ATOM 794 N N . TYR A 1 94 ? 6.650 2.456 -15.986 1.00 86.75 94 TYR A N 1
ATOM 795 C CA . TYR A 1 94 ? 8.077 2.230 -16.224 1.00 86.75 94 TYR A CA 1
ATOM 796 C C . TYR A 1 94 ? 8.351 0.847 -16.834 1.00 86.75 94 TYR A C 1
ATOM 798 O O . TYR A 1 94 ? 9.069 0.735 -17.824 1.00 86.75 94 TYR A O 1
ATOM 806 N N . VAL A 1 95 ? 7.730 -0.205 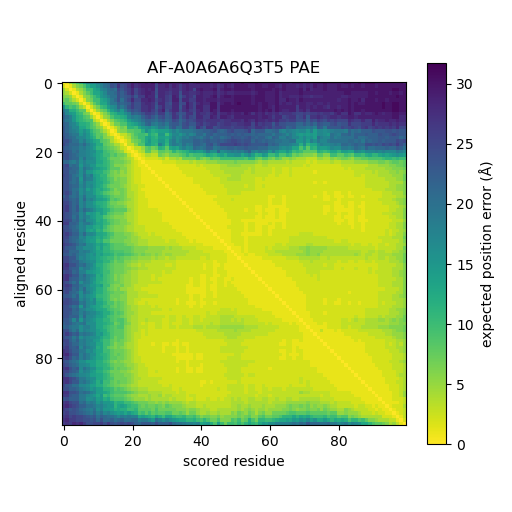-16.292 1.00 83.81 95 VAL A N 1
ATOM 807 C CA . VAL A 1 95 ? 7.872 -1.572 -16.819 1.00 83.81 95 VAL A CA 1
ATOM 808 C C . VAL A 1 95 ? 7.319 -1.678 -18.243 1.00 83.81 95 VAL A C 1
ATOM 810 O O . VAL A 1 95 ? 7.958 -2.284 -19.098 1.00 83.81 95 VAL A O 1
ATOM 813 N N . GLU A 1 96 ? 6.172 -1.057 -18.523 1.00 85.81 96 GLU A N 1
ATOM 814 C CA . GLU A 1 96 ? 5.583 -1.010 -19.869 1.00 85.81 96 GLU A CA 1
ATOM 815 C C . GLU A 1 96 ? 6.475 -0.296 -20.893 1.00 85.81 96 GLU A C 1
ATOM 817 O O . GLU A 1 96 ? 6.444 -0.649 -22.069 1.00 85.81 96 GLU A O 1
ATOM 822 N N . GLN A 1 97 ? 7.260 0.699 -20.471 1.00 84.38 97 GLN A N 1
ATOM 823 C CA . GLN A 1 97 ? 8.207 1.398 -21.345 1.00 84.38 97 GLN A CA 1
ATOM 824 C C . GLN A 1 97 ? 9.430 0.542 -21.678 1.00 84.38 97 GLN A C 1
ATOM 826 O O . GLN A 1 97 ? 9.869 0.558 -22.820 1.00 84.38 97 GLN A O 1
ATOM 831 N N . ILE A 1 98 ? 9.963 -0.210 -20.710 1.00 74.69 98 ILE A N 1
ATOM 832 C CA . ILE A 1 98 ? 11.132 -1.083 -20.923 1.00 74.69 98 ILE A CA 1
ATOM 833 C C . ILE A 1 98 ? 10.778 -2.326 -21.744 1.00 74.69 98 ILE A C 1
ATOM 835 O O . ILE A 1 98 ? 11.635 -2.896 -22.409 1.00 74.69 98 ILE A O 1
ATOM 839 N N . ALA A 1 99 ? 9.529 -2.782 -21.665 1.00 68.06 99 ALA A N 1
ATOM 840 C CA . ALA A 1 99 ? 9.068 -3.964 -22.385 1.00 68.06 99 ALA A CA 1
ATOM 841 C C . ALA A 1 99 ? 8.753 -3.713 -23.876 1.00 68.06 99 ALA A C 1
ATOM 843 O O . ALA A 1 99 ? 8.364 -4.662 -24.559 1.00 68.06 99 ALA A O 1
ATOM 844 N N . ARG A 1 100 ? 8.871 -2.470 -24.366 1.00 55.31 100 ARG A N 1
ATOM 845 C CA . ARG A 1 100 ? 8.778 -2.116 -25.793 1.00 55.31 100 ARG A CA 1
ATOM 846 C C . ARG A 1 100 ? 10.150 -2.151 -26.448 1.00 55.31 100 ARG A C 1
ATOM 848 O O . ARG A 1 100 ? 10.194 -2.597 -27.613 1.00 55.31 100 ARG A O 1
#

Nearest PDB structures (foldseek):
  6uxe-assembly1_B  TM=8.691E-01  e=1.131E-02  Homo sapiens
  6odd-assembly1_B  TM=8.910E-01  e=3.114E-02  Homo sapiens
  5usr-assembly1_B  TM=8.645E-01  e=2.605E-02  Homo sapiens
  8pk8-assembly1_B  TM=9.153E-01  e=6.760E-02  Homo sapiens
  6gcs-assembly1_P  TM=7.937E-01  e=1.862E-01  Yarrowia lipolytica

Secondary structure (DSSP, 8-state):
-------S-------GGGGSSPPPHHHHHHHHHHHHHHHHHHHHHHHS-SSHHHHHHHHHHHHHHHHTTT---HHHHHHHHHHHHHHHHHHHHHHHHHT-

InterPro domains:
  IPR008011 Complex 1 LYR protein domain [PF05347] (32-89)
  IPR045293 LYRM2, LYR domain [cd20262] (29-91)

Radius of gyration: 20.04 Å; Cα contacts (8 Å, |Δi|>4): 22; chains: 1; bounding box: 32×60×50 Å

Solvent-accessible surface area (backbone atoms only — not comparable to full-atom values): 6211 Å² total; per-residue (Å²): 136,87,80,82,82,80,71,95,74,85,67,74,82,74,53,73,79,78,72,54,85,80,70,52,73,67,56,49,52,50,51,52,50,53,55,51,48,54,52,50,53,54,54,58,43,64,70,47,66,98,46,72,68,35,51,49,56,50,51,51,55,49,50,57,51,62,75,50,68,81,69,78,58,63,66,60,52,51,50,52,52,53,54,50,50,57,52,50,55,52,49,51,55,52,52,60,61,73,74,106

Foldseek 3Di:
DDDPPDDPDPPPPCDPVNVPDDDDPLRVVLVVVVVVLLVVQLVLLVVDPPDPVSVVSNVVSVVLCVVCVPDDDSVVSVVVSVVVVVVSVVVNVVSVVVVD

pLDDT: mean 86.86, std 15.03, range [45.22, 98.31]

Organism: NCBI:txid245834